Protein AF-A0A7S3SWL4-F1 (afdb_monomer)

Foldseek 3Di:
DQACPLQCALDDPVLVVCVVVVPCVPPPQGARQAALVVLLVCLVVCLVVVAAEDEDAAQADANSGHRNVHHDDRVFGRPSRHGPVSVVVSCVSNVVSNHHYHYDDD

Organism: NCBI:txid141414

Structure (mmCIF, N/CA/C/O backbone):
data_AF-A0A7S3SWL4-F1
#
_entry.id   AF-A0A7S3SWL4-F1
#
loop_
_atom_site.group_PDB
_atom_site.id
_atom_site.type_symbol
_atom_site.label_atom_id
_atom_site.label_alt_id
_atom_site.label_comp_id
_atom_site.label_asym_id
_atom_site.label_entity_id
_atom_site.label_seq_id
_atom_site.pdbx_PDB_ins_code
_atom_site.Cartn_x
_atom_site.Cartn_y
_atom_site.Cartn_z
_atom_site.occupancy
_atom_site.B_iso_or_equiv
_atom_site.auth_seq_id
_atom_site.auth_comp_id
_atom_site.auth_asym_id
_atom_site.auth_atom_id
_atom_site.pdbx_PDB_model_num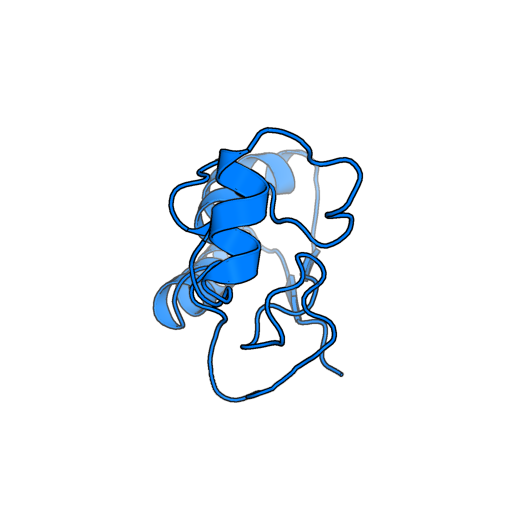
ATOM 1 N N . ASN A 1 1 ? -2.492 7.813 -5.527 1.00 78.56 1 ASN A N 1
ATOM 2 C CA . ASN A 1 1 ? -2.076 9.064 -6.208 1.00 78.56 1 ASN A CA 1
ATOM 3 C C . ASN A 1 1 ? -1.851 8.867 -7.718 1.00 78.56 1 ASN A C 1
ATOM 5 O O . ASN A 1 1 ? -1.899 9.865 -8.425 1.00 78.56 1 ASN A O 1
ATOM 9 N N . GLY A 1 2 ? -1.692 7.637 -8.235 1.00 84.62 2 GLY A N 1
ATOM 10 C CA . GLY A 1 2 ? -1.394 7.406 -9.656 1.00 84.62 2 GLY A CA 1
ATOM 11 C C . GLY A 1 2 ? 0.077 7.671 -9.988 1.00 84.62 2 GLY A C 1
ATOM 12 O O . GLY A 1 2 ? 0.396 7.980 -11.135 1.00 84.62 2 GLY A O 1
ATOM 13 N N . ASP A 1 3 ? 0.950 7.623 -8.977 1.00 88.56 3 ASP A N 1
ATOM 14 C CA . ASP A 1 3 ? 2.375 7.870 -9.124 1.00 88.56 3 ASP A CA 1
ATOM 15 C C . ASP A 1 3 ? 3.066 6.650 -9.735 1.00 88.56 3 ASP A C 1
ATOM 17 O O . ASP A 1 3 ? 3.218 5.608 -9.109 1.00 88.56 3 ASP A O 1
ATOM 21 N N . VAL A 1 4 ? 3.494 6.789 -10.985 1.00 88.94 4 VAL A N 1
ATOM 22 C CA . VAL A 1 4 ? 4.169 5.719 -11.726 1.00 88.94 4 VAL A CA 1
ATOM 23 C C . VAL A 1 4 ? 5.671 5.643 -11.439 1.00 88.94 4 VAL A C 1
ATOM 25 O O . VAL A 1 4 ? 6.349 4.786 -12.006 1.00 88.94 4 VAL A O 1
ATOM 28 N N . ALA A 1 5 ? 6.220 6.534 -10.602 1.00 88.25 5 ALA A N 1
ATOM 29 C CA . ALA A 1 5 ? 7.651 6.577 -10.306 1.00 88.25 5 ALA A CA 1
ATOM 30 C C . ALA A 1 5 ? 8.150 5.293 -9.627 1.00 88.25 5 ALA A C 1
ATOM 32 O O . ALA A 1 5 ? 9.306 4.909 -9.815 1.00 88.25 5 ALA A O 1
ATOM 33 N N . THR A 1 6 ? 7.282 4.612 -8.875 1.00 88.94 6 THR A N 1
ATOM 34 C CA . THR A 1 6 ? 7.604 3.373 -8.159 1.00 88.94 6 THR A CA 1
ATOM 35 C C . THR A 1 6 ? 7.240 2.106 -8.935 1.00 88.94 6 THR A C 1
ATOM 37 O O . THR A 1 6 ? 7.673 1.022 -8.552 1.00 88.94 6 THR A O 1
ATOM 40 N N . ASP A 1 7 ? 6.519 2.211 -10.060 1.00 88.44 7 ASP A N 1
ATOM 41 C CA . ASP A 1 7 ? 6.052 1.045 -10.829 1.00 88.44 7 ASP A CA 1
ATOM 42 C C . ASP A 1 7 ? 7.202 0.164 -11.333 1.00 88.44 7 ASP A C 1
ATOM 44 O O . ASP A 1 7 ? 7.028 -1.040 -11.488 1.00 88.44 7 ASP A O 1
ATOM 48 N N . ALA A 1 8 ? 8.364 0.763 -11.615 1.00 86.38 8 ALA A N 1
ATOM 49 C CA . ALA A 1 8 ? 9.552 0.054 -12.090 1.00 86.38 8 ALA A CA 1
ATOM 50 C C . ALA A 1 8 ? 10.385 -0.571 -10.957 1.00 86.38 8 ALA A C 1
ATOM 52 O O . ALA A 1 8 ? 11.323 -1.324 -11.223 1.00 86.38 8 ALA A O 1
ATOM 53 N N . LEU A 1 9 ? 10.078 -0.254 -9.695 1.00 87.88 9 LEU A N 1
ATOM 54 C CA . LEU A 1 9 ? 10.756 -0.860 -8.556 1.00 87.88 9 LEU A CA 1
ATOM 55 C C . LEU A 1 9 ? 10.333 -2.325 -8.442 1.00 87.88 9 LEU A C 1
ATOM 57 O O . LEU A 1 9 ? 9.161 -2.650 -8.605 1.00 87.88 9 LEU A O 1
ATOM 61 N N . ASN A 1 10 ? 11.298 -3.196 -8.141 1.00 86.62 10 ASN A N 1
ATOM 62 C CA . ASN A 1 10 ? 11.120 -4.651 -8.106 1.00 86.62 10 ASN A CA 1
ATOM 63 C C . ASN A 1 10 ? 10.738 -5.304 -9.455 1.00 86.62 10 ASN A C 1
ATOM 65 O O . ASN A 1 10 ? 10.205 -6.409 -9.480 1.00 86.62 10 ASN A O 1
ATOM 69 N N . LEU A 1 11 ? 11.029 -4.646 -10.582 1.00 84.38 11 LEU A N 1
ATOM 70 C CA . LEU A 1 11 ? 10.912 -5.249 -11.911 1.00 84.38 11 LEU A CA 1
ATOM 71 C C . LEU A 1 11 ? 12.276 -5.574 -12.506 1.00 84.38 11 LEU A C 1
ATOM 73 O O . LEU A 1 11 ? 13.294 -4.951 -12.184 1.00 84.38 11 LEU A O 1
ATOM 77 N N . LYS A 1 12 ? 12.293 -6.554 -13.406 1.00 81.94 12 LYS A N 1
ATOM 78 C CA . LYS A 1 12 ? 13.483 -6.903 -14.177 1.00 81.94 12 LYS A CA 1
ATOM 79 C C . LYS A 1 12 ? 13.694 -5.903 -15.315 1.00 81.94 12 LYS A C 1
ATOM 81 O O . LYS A 1 12 ? 12.772 -5.248 -15.796 1.00 81.94 12 LYS A O 1
ATOM 86 N N . GLN A 1 13 ? 14.942 -5.791 -15.760 1.00 81.25 13 GLN A N 1
ATOM 87 C CA . GLN A 1 13 ? 15.354 -4.815 -16.773 1.00 81.25 13 GLN A CA 1
ATOM 88 C C . GLN A 1 13 ? 14.622 -4.996 -18.117 1.00 81.25 13 GLN A C 1
ATOM 90 O O . GLN A 1 13 ? 14.241 -4.014 -18.748 1.00 81.25 13 GLN A O 1
ATOM 95 N N . ASP A 1 14 ? 14.383 -6.238 -18.529 1.00 79.69 14 ASP A N 1
ATOM 96 C CA . ASP A 1 14 ? 13.629 -6.590 -19.734 1.00 79.69 14 ASP A CA 1
ATOM 97 C C . ASP A 1 14 ? 12.149 -6.179 -19.645 1.00 79.69 14 ASP A C 1
ATOM 99 O O . ASP A 1 14 ? 11.575 -5.703 -20.625 1.00 79.69 14 ASP A O 1
ATOM 103 N N . GLU A 1 15 ? 11.540 -6.278 -18.461 1.00 77.75 15 GLU A N 1
ATOM 104 C CA . GLU A 1 15 ? 10.170 -5.811 -18.207 1.00 77.75 15 GLU A CA 1
ATOM 105 C C . GLU A 1 15 ? 10.079 -4.276 -18.282 1.00 77.75 15 GLU A C 1
ATOM 107 O O . GLU A 1 15 ? 9.137 -3.722 -18.853 1.00 77.75 15 GLU A O 1
ATOM 112 N N . ILE A 1 16 ? 11.088 -3.566 -17.771 1.00 79.25 16 ILE A N 1
ATOM 113 C CA . ILE A 1 16 ? 11.171 -2.099 -17.859 1.00 79.25 16 ILE A CA 1
ATOM 114 C C . ILE A 1 16 ? 11.302 -1.645 -19.323 1.00 79.25 16 ILE A C 1
ATOM 116 O O . ILE A 1 16 ? 10.634 -0.699 -19.752 1.00 79.25 16 ILE A O 1
ATOM 120 N N . GLU A 1 17 ? 12.139 -2.325 -20.107 1.00 79.75 17 GLU A N 1
ATOM 121 C CA . GLU A 1 17 ? 12.340 -2.036 -21.532 1.00 79.75 17 GLU A CA 1
ATOM 122 C C . GLU A 1 17 ? 11.075 -2.289 -22.360 1.00 79.75 17 GLU A C 1
ATOM 124 O O . GLU A 1 17 ? 10.738 -1.482 -23.234 1.00 79.75 17 GLU A O 1
ATOM 129 N N . ALA A 1 18 ? 10.319 -3.344 -22.042 1.00 72.81 18 ALA A N 1
ATOM 130 C CA . ALA A 1 18 ? 9.027 -3.612 -22.665 1.00 72.81 18 ALA A CA 1
ATOM 131 C C . ALA A 1 18 ? 8.039 -2.447 -22.457 1.00 72.81 18 ALA A C 1
ATOM 133 O O . ALA A 1 18 ? 7.421 -2.000 -23.427 1.00 72.81 18 ALA A O 1
ATOM 134 N N . ARG A 1 19 ? 7.968 -1.848 -21.255 1.00 70.06 19 ARG A N 1
ATOM 135 C CA . ARG A 1 19 ? 7.151 -0.639 -21.015 1.00 70.06 19 ARG A CA 1
ATOM 136 C C . ARG A 1 19 ? 7.610 0.556 -21.849 1.00 70.06 19 ARG A C 1
ATOM 138 O O . ARG A 1 19 ? 6.769 1.281 -22.383 1.00 70.06 19 ARG A O 1
ATOM 145 N N . ALA A 1 20 ? 8.919 0.778 -21.973 1.00 72.56 20 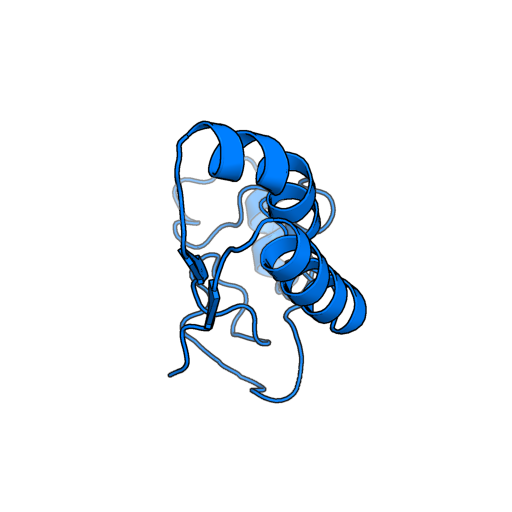ALA A N 1
ATOM 146 C CA . ALA A 1 20 ? 9.459 1.901 -22.744 1.00 72.56 20 ALA A CA 1
ATOM 147 C C . ALA A 1 20 ? 9.083 1.834 -24.237 1.00 72.56 20 ALA A C 1
ATOM 149 O O . ALA A 1 20 ? 8.993 2.871 -24.895 1.00 72.56 20 ALA A O 1
ATOM 150 N N . SER A 1 21 ? 8.818 0.632 -24.760 1.00 76.19 21 SER A N 1
ATOM 151 C CA . SER A 1 21 ? 8.385 0.427 -26.147 1.00 76.19 21 SER A CA 1
ATOM 152 C C . SER A 1 21 ? 6.945 0.883 -26.436 1.00 76.19 21 SER A C 1
ATOM 154 O O . SER A 1 21 ? 6.586 1.065 -27.599 1.00 76.19 21 SER A O 1
ATOM 156 N N . GLY A 1 22 ? 6.120 1.097 -25.400 1.00 67.75 22 GLY A N 1
ATOM 157 C CA . GLY A 1 22 ? 4.717 1.508 -25.523 1.00 67.75 22 GLY A CA 1
ATOM 158 C C . GLY A 1 22 ? 3.738 0.386 -25.895 1.00 67.75 22 GLY A C 1
ATOM 159 O O . GLY A 1 22 ? 2.530 0.626 -25.912 1.00 67.75 22 GLY A O 1
ATOM 160 N N . ASP A 1 23 ? 4.220 -0.833 -26.153 1.00 68.44 23 ASP A N 1
ATOM 161 C CA . ASP A 1 23 ? 3.380 -2.011 -26.375 1.00 68.44 23 ASP A CA 1
ATOM 162 C C . ASP A 1 23 ? 3.052 -2.712 -25.047 1.00 68.44 23 ASP A C 1
ATOM 164 O O . ASP A 1 23 ? 3.754 -3.607 -24.581 1.00 68.44 23 ASP A O 1
ATOM 168 N N . LEU A 1 24 ? 1.946 -2.294 -24.429 1.00 65.25 24 LEU A N 1
ATOM 169 C CA . LEU A 1 24 ? 1.445 -2.889 -23.185 1.00 65.25 24 LEU A CA 1
ATOM 170 C C . LEU A 1 24 ? 0.613 -4.161 -23.419 1.00 65.25 24 LEU A C 1
ATOM 172 O O . LEU A 1 24 ? 0.196 -4.796 -22.450 1.00 65.25 24 LEU A O 1
ATOM 176 N N . SER A 1 25 ? 0.366 -4.562 -24.677 1.00 66.75 25 SER A N 1
ATOM 177 C CA . SER A 1 25 ? -0.467 -5.737 -24.992 1.00 66.75 25 SER A CA 1
ATOM 178 C C . SER A 1 25 ? 0.139 -7.054 -24.491 1.00 66.75 25 SER A C 1
ATOM 180 O O . SER A 1 25 ? -0.576 -8.040 -24.319 1.00 66.75 25 SER A O 1
ATOM 182 N N . MET A 1 26 ? 1.438 -7.037 -24.182 1.00 62.28 26 MET A N 1
ATOM 183 C CA . MET A 1 26 ? 2.202 -8.171 -23.666 1.00 62.28 26 MET A CA 1
ATOM 184 C C . MET A 1 26 ? 2.44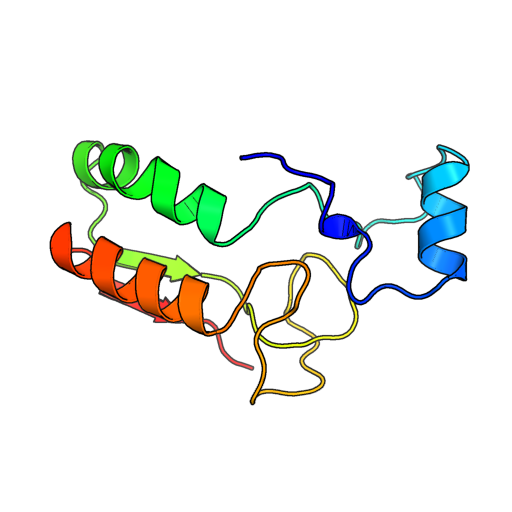7 -8.116 -22.149 1.00 62.28 26 MET A C 1
ATOM 186 O O . MET A 1 26 ? 3.147 -8.979 -21.625 1.00 62.28 26 MET A O 1
ATOM 190 N N . MET A 1 27 ? 1.889 -7.136 -21.422 1.00 69.12 27 MET A N 1
ATOM 191 C CA . MET A 1 27 ? 2.202 -6.916 -19.999 1.00 69.12 27 MET A CA 1
ATOM 192 C C . MET A 1 27 ? 0.951 -6.878 -19.099 1.00 69.12 27 MET A C 1
ATOM 194 O O . MET A 1 27 ? 0.682 -5.860 -18.460 1.00 69.12 27 MET A O 1
ATOM 198 N N . PRO A 1 28 ? 0.182 -7.981 -18.985 1.00 72.75 28 PRO A N 1
ATOM 199 C CA . PRO A 1 28 ? -1.024 -8.025 -18.148 1.00 72.75 28 PRO A CA 1
ATOM 200 C C . PRO A 1 28 ? -0.738 -7.826 -16.652 1.00 72.75 28 PRO A C 1
ATOM 202 O O . PRO A 1 28 ? -1.639 -7.473 -15.900 1.00 72.75 28 PRO A O 1
ATOM 205 N N . ASN A 1 29 ? 0.510 -8.033 -16.225 1.00 79.62 29 ASN A N 1
ATOM 206 C CA . ASN A 1 29 ? 0.924 -7.943 -14.827 1.00 79.62 29 ASN A CA 1
ATOM 207 C C . ASN A 1 29 ? 1.475 -6.559 -14.440 1.00 79.62 29 ASN A C 1
ATOM 209 O O . ASN A 1 29 ? 2.009 -6.398 -13.341 1.00 79.62 29 ASN A O 1
ATOM 213 N N . TRP A 1 30 ? 1.360 -5.569 -15.326 1.00 83.69 30 TRP A N 1
ATOM 214 C CA . TRP A 1 30 ? 1.958 -4.255 -15.131 1.00 83.69 30 TRP A CA 1
ATOM 215 C C . TRP A 1 30 ? 1.260 -3.417 -14.039 1.00 83.69 30 TRP A C 1
ATOM 217 O O . TRP A 1 30 ? 0.045 -3.479 -13.862 1.00 83.69 30 TRP A O 1
ATOM 227 N N . ARG A 1 31 ? 2.040 -2.610 -13.305 1.00 88.25 31 ARG A N 1
ATOM 228 C CA . ARG A 1 31 ? 1.580 -1.743 -12.202 1.00 88.25 31 ARG A CA 1
ATOM 229 C C . ARG A 1 31 ? 1.055 -0.393 -12.699 1.00 88.25 31 ARG A C 1
ATOM 231 O O . ARG A 1 31 ? 1.537 0.147 -13.685 1.00 88.25 31 ARG A O 1
ATOM 238 N N . HIS A 1 32 ? 0.057 0.171 -12.024 1.00 90.06 32 HIS A N 1
ATOM 239 C CA . HIS A 1 32 ? -0.637 1.388 -12.482 1.00 90.06 32 HIS A CA 1
ATOM 240 C C . HIS A 1 32 ? -0.488 2.588 -11.524 1.00 90.06 32 HIS A C 1
ATOM 242 O O . HIS A 1 32 ? -1.380 3.435 -11.460 1.00 90.06 32 HIS A O 1
ATOM 248 N N . GLY A 1 33 ? 0.603 2.661 -10.759 1.00 91.00 33 GLY A N 1
ATOM 249 C CA . GLY A 1 33 ? 0.901 3.775 -9.854 1.00 91.00 33 GLY A CA 1
ATOM 250 C C . GLY A 1 33 ? 0.031 3.842 -8.596 1.00 91.00 33 GLY A C 1
ATOM 251 O O . GLY A 1 33 ? -0.253 4.921 -8.068 1.00 91.00 33 GLY A O 1
ATOM 252 N N . GLY A 1 34 ? -0.486 2.694 -8.156 1.00 94.94 34 GLY A N 1
ATOM 253 C CA . GLY A 1 34 ? -1.161 2.558 -6.869 1.00 94.94 34 GLY A CA 1
ATOM 254 C C . GLY A 1 34 ? -0.156 2.208 -5.776 1.00 94.94 34 GLY A C 1
ATOM 255 O O . GLY A 1 34 ? 0.585 1.243 -5.923 1.00 94.94 34 GLY A O 1
ATOM 256 N N . ASP A 1 35 ? -0.167 2.963 -4.682 1.00 96.75 35 ASP A N 1
ATOM 257 C CA . ASP A 1 35 ? 0.772 2.836 -3.569 1.00 96.75 35 ASP A CA 1
ATOM 258 C C . ASP A 1 35 ? 0.077 3.046 -2.206 1.00 96.75 35 ASP A C 1
ATOM 260 O O . ASP A 1 35 ? -1.091 3.448 -2.113 1.00 96.75 35 ASP A O 1
ATOM 264 N N . LEU A 1 36 ? 0.802 2.764 -1.119 1.00 97.81 36 LEU A N 1
ATOM 265 C CA . LEU A 1 36 ? 0.296 2.916 0.250 1.00 97.81 36 LEU A CA 1
ATOM 266 C C . LEU A 1 36 ? -0.049 4.376 0.573 1.00 97.81 36 LEU A C 1
ATOM 268 O O . LEU A 1 36 ? -1.034 4.646 1.266 1.00 97.81 36 LEU A O 1
ATOM 272 N N . GLN A 1 37 ? 0.727 5.321 0.040 1.00 97.50 37 GLN A N 1
ATOM 273 C CA . GLN A 1 37 ? 0.482 6.753 0.196 1.00 97.50 37 GLN A CA 1
ATOM 274 C C . GLN A 1 37 ? -0.861 7.170 -0.416 1.00 97.50 37 GLN A C 1
ATOM 276 O O . GLN A 1 37 ? -1.636 7.901 0.201 1.00 97.50 37 GLN A O 1
ATOM 281 N N . GLY A 1 38 ? -1.193 6.647 -1.591 1.00 97.56 38 GLY A N 1
ATOM 282 C CA . GLY A 1 38 ? -2.461 6.887 -2.254 1.00 97.56 38 GLY A CA 1
ATOM 283 C C . GLY A 1 38 ? -3.664 6.382 -1.463 1.00 97.56 38 GLY A C 1
ATOM 284 O O . GLY A 1 38 ? -4.718 7.016 -1.516 1.00 97.56 38 GLY A O 1
ATOM 285 N N . ILE A 1 39 ? -3.522 5.282 -0.716 1.00 98.00 39 ILE A N 1
ATOM 286 C CA . ILE A 1 39 ? -4.574 4.807 0.194 1.00 98.00 39 ILE A CA 1
ATOM 287 C C . ILE A 1 39 ? -4.736 5.791 1.358 1.00 98.00 39 ILE A C 1
ATOM 289 O O . ILE A 1 39 ? -5.858 6.211 1.647 1.00 98.00 39 ILE A O 1
ATOM 293 N N . ARG A 1 40 ? -3.625 6.210 1.982 1.00 98.06 40 ARG A N 1
ATOM 294 C CA . ARG A 1 40 ? -3.607 7.170 3.104 1.00 98.06 40 ARG A CA 1
ATOM 295 C C . ARG A 1 40 ? -4.325 8.475 2.763 1.00 98.06 40 ARG A C 1
ATOM 297 O O . ARG A 1 40 ? -5.203 8.916 3.499 1.00 98.06 40 ARG A O 1
ATOM 304 N N . GLU A 1 41 ? -4.048 9.032 1.585 1.00 98.19 41 GLU A N 1
ATOM 305 C CA . GLU A 1 41 ? -4.691 10.252 1.069 1.00 98.19 41 GLU A CA 1
ATOM 306 C C . GLU A 1 41 ? -6.214 10.131 0.893 1.00 98.19 41 GLU A C 1
ATOM 308 O O . GLU A 1 41 ? -6.914 11.141 0.783 1.00 98.19 41 GLU A O 1
ATOM 313 N N . ARG A 1 42 ? -6.749 8.907 0.843 1.00 98.06 42 ARG A N 1
ATOM 314 C CA . ARG A 1 42 ? -8.173 8.630 0.621 1.00 98.06 42 ARG A CA 1
ATOM 315 C C . ARG A 1 42 ? -8.902 8.128 1.862 1.00 98.06 42 ARG A C 1
ATOM 317 O O . ARG A 1 42 ? -10.116 7.958 1.784 1.00 98.06 42 ARG A O 1
ATOM 324 N N . LEU A 1 43 ? -8.231 7.969 3.004 1.00 98.56 43 LEU A N 1
ATOM 325 C CA . LEU A 1 43 ? -8.869 7.496 4.239 1.00 98.56 43 LEU A CA 1
ATOM 326 C C . LEU A 1 43 ? -10.045 8.378 4.672 1.00 98.56 43 LEU A C 1
ATOM 328 O O . LEU A 1 43 ? -11.093 7.847 5.026 1.00 98.56 43 LEU A O 1
ATOM 332 N N . GLY A 1 44 ? -9.920 9.704 4.555 1.00 98.19 44 GLY A N 1
ATOM 333 C CA . GLY A 1 44 ? -11.026 10.626 4.837 1.00 98.19 44 GLY A CA 1
ATOM 334 C C . GLY A 1 44 ? -12.243 10.388 3.937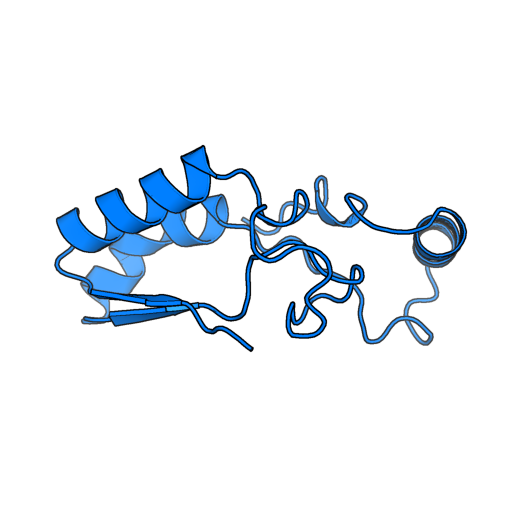 1.00 98.19 44 GLY A C 1
ATOM 335 O O . GLY A 1 44 ? -13.361 10.285 4.426 1.00 98.19 44 GLY A O 1
ATOM 336 N N . TYR A 1 45 ? -12.022 10.189 2.633 1.00 98.38 45 TYR A N 1
ATOM 337 C CA . TYR A 1 45 ? -13.094 9.855 1.689 1.00 98.38 45 TYR A CA 1
ATOM 338 C C . TYR A 1 45 ? -13.772 8.518 2.028 1.00 98.38 45 TYR A C 1
ATOM 340 O O . TYR A 1 45 ? -14.995 8.407 1.959 1.00 98.38 45 TYR A O 1
ATOM 348 N N . LEU A 1 46 ? -12.990 7.501 2.400 1.00 98.50 46 LEU A N 1
ATOM 349 C CA . LEU A 1 46 ? -13.520 6.188 2.777 1.00 98.50 46 LEU A CA 1
ATOM 350 C C . LEU A 1 46 ? -14.318 6.260 4.086 1.00 98.50 46 LEU A C 1
ATOM 352 O O . LEU A 1 46 ? -15.384 5.652 4.182 1.00 98.50 46 LEU A O 1
ATOM 356 N N . ALA A 1 47 ? -13.850 7.052 5.052 1.00 98.25 47 ALA A N 1
ATOM 357 C CA . ALA A 1 47 ? -14.580 7.326 6.284 1.00 98.25 47 ALA A CA 1
ATOM 358 C C . ALA A 1 47 ? -15.916 8.037 6.003 1.00 98.25 47 ALA A C 1
ATOM 360 O O . ALA A 1 47 ? -16.948 7.602 6.513 1.00 98.25 47 ALA A O 1
ATOM 361 N N . ASP A 1 48 ? -15.925 9.059 5.139 1.00 98.31 48 ASP A N 1
ATOM 362 C CA . ASP A 1 48 ? -17.145 9.778 4.734 1.00 98.31 48 ASP A CA 1
ATOM 363 C C . ASP A 1 48 ? -18.155 8.863 4.021 1.00 98.31 48 ASP A C 1
ATOM 365 O O . ASP A 1 48 ? -19.368 9.027 4.165 1.00 98.31 48 ASP A O 1
ATOM 369 N N . LEU A 1 49 ? -17.666 7.867 3.275 1.00 98.38 49 LEU A N 1
ATOM 370 C CA . LEU A 1 49 ? -18.494 6.843 2.632 1.00 98.38 49 LEU A CA 1
ATOM 371 C C . LEU A 1 49 ? -19.089 5.834 3.637 1.00 98.38 49 LEU A C 1
ATOM 373 O O . LEU A 1 49 ? -20.009 5.093 3.290 1.00 98.38 49 LEU A O 1
ATOM 377 N N . GLY A 1 50 ? -18.589 5.800 4.875 1.00 98.25 50 GLY A N 1
ATOM 378 C CA . GLY A 1 50 ? -19.008 4.864 5.919 1.00 98.25 50 GLY A CA 1
ATOM 379 C C . GLY A 1 50 ? -18.260 3.529 5.904 1.00 98.25 50 GLY A C 1
ATOM 380 O O . GLY A 1 50 ? -18.753 2.545 6.458 1.00 98.25 50 GLY A O 1
ATOM 381 N N . VAL A 1 51 ? -17.084 3.465 5.272 1.00 98.56 51 VAL A N 1
ATOM 382 C CA . VAL A 1 51 ? -16.227 2.271 5.294 1.00 98.56 51 VAL A CA 1
ATOM 383 C C . VAL A 1 51 ? -15.672 2.061 6.703 1.00 98.56 51 VAL A C 1
ATOM 385 O O . VAL A 1 51 ? -15.175 2.989 7.331 1.00 98.56 51 VAL A O 1
ATOM 388 N N . GLN A 1 52 ? -15.740 0.821 7.196 1.00 98.19 52 GLN A N 1
ATOM 389 C CA . GLN A 1 52 ? -15.282 0.444 8.544 1.00 98.19 52 GLN A CA 1
ATOM 390 C C . GLN A 1 52 ? -14.090 -0.518 8.534 1.00 98.19 52 GLN A C 1
ATOM 392 O O . GLN A 1 52 ? -13.531 -0.827 9.585 1.00 98.19 52 GLN A O 1
ATOM 397 N N . ALA A 1 53 ? -13.702 -1.024 7.365 1.00 98.38 53 ALA A N 1
ATOM 398 C CA . ALA A 1 53 ? -12.567 -1.918 7.221 1.00 98.38 53 ALA A CA 1
ATOM 399 C C . ALA A 1 53 ? -11.911 -1.755 5.849 1.00 98.38 53 ALA A C 1
ATOM 401 O O . ALA A 1 53 ? -12.596 -1.609 4.837 1.00 98.38 53 ALA A O 1
ATOM 402 N N . LEU A 1 54 ? -10.585 -1.831 5.831 1.00 98.44 54 LEU A N 1
ATOM 403 C CA . LEU A 1 54 ? -9.759 -1.914 4.638 1.00 98.44 54 LEU A CA 1
ATOM 404 C C . LEU A 1 54 ? -9.230 -3.338 4.527 1.00 98.44 54 LEU A C 1
ATOM 406 O O . LEU A 1 54 ? -8.503 -3.796 5.405 1.00 98.44 54 LEU A O 1
ATOM 410 N N . TRP A 1 55 ? -9.578 -4.027 3.446 1.00 98.31 55 TRP A N 1
ATOM 411 C CA . TRP A 1 55 ? -8.912 -5.263 3.053 1.00 98.31 55 TRP A CA 1
ATOM 412 C C . TRP A 1 55 ? -7.971 -4.937 1.900 1.00 98.31 55 TRP A C 1
ATOM 414 O O . TRP A 1 55 ? -8.418 -4.554 0.819 1.00 98.31 55 TRP A O 1
ATOM 424 N N . VAL A 1 56 ? -6.669 -5.018 2.168 1.00 97.25 56 VAL A N 1
ATOM 425 C CA . VAL A 1 56 ? -5.622 -4.691 1.198 1.00 97.25 56 VAL A CA 1
ATOM 426 C C . VAL A 1 56 ? -5.042 -5.997 0.667 1.00 97.25 56 VAL A C 1
ATOM 428 O O . VAL A 1 56 ? -4.663 -6.863 1.458 1.00 97.25 56 VAL A O 1
ATOM 431 N N . THR A 1 57 ? -4.984 -6.128 -0.661 1.00 97.12 57 THR A N 1
ATOM 432 C CA . THR A 1 57 ? -4.297 -7.230 -1.357 1.00 97.12 57 THR A CA 1
ATOM 433 C C . THR A 1 57 ? -2.825 -7.307 -0.929 1.00 97.12 57 THR A C 1
ATOM 435 O O . THR A 1 57 ? -2.320 -6.336 -0.361 1.00 97.12 57 THR A O 1
ATOM 438 N N . PRO A 1 58 ? -2.101 -8.414 -1.177 1.00 97.12 58 PRO A N 1
ATOM 439 C CA . PRO A 1 58 ? -0.755 -8.580 -0.639 1.00 97.12 58 PRO A CA 1
ATOM 440 C C . PRO A 1 58 ? 0.183 -7.438 -1.045 1.00 97.12 58 PRO A C 1
ATOM 442 O O . PRO A 1 58 ? 0.345 -7.133 -2.224 1.00 97.12 58 PRO A O 1
ATOM 445 N N . VAL A 1 59 ? 0.803 -6.814 -0.043 1.00 96.75 59 VAL A N 1
ATOM 446 C CA . VAL A 1 59 ? 1.750 -5.693 -0.209 1.00 96.75 59 VAL A CA 1
ATOM 447 C C . VAL A 1 59 ? 3.198 -6.097 0.071 1.00 96.75 59 VAL A C 1
ATOM 449 O O . VAL A 1 59 ? 4.097 -5.259 0.048 1.00 96.75 59 VAL A O 1
ATOM 452 N N . LEU A 1 60 ? 3.419 -7.368 0.406 1.00 97.19 60 LEU A N 1
ATOM 453 C CA . LEU A 1 60 ? 4.733 -7.911 0.735 1.00 97.19 60 LEU A CA 1
ATOM 454 C C . LEU A 1 60 ? 5.537 -8.179 -0.535 1.00 97.19 60 LEU A C 1
ATOM 456 O O . LEU A 1 60 ? 4.962 -8.370 -1.602 1.00 97.19 60 LEU A O 1
ATOM 460 N N . HIS A 1 61 ? 6.859 -8.206 -0.411 1.00 96.62 61 HIS A N 1
ATOM 461 C CA . HIS A 1 61 ? 7.776 -8.369 -1.528 1.00 96.62 61 HIS A CA 1
ATOM 462 C C . HIS A 1 61 ? 7.456 -9.632 -2.338 1.00 96.62 61 HIS A C 1
ATOM 464 O O . HIS A 1 61 ? 7.381 -10.745 -1.804 1.00 96.62 61 HIS A O 1
ATOM 470 N N . HIS A 1 62 ? 7.251 -9.447 -3.638 1.00 94.75 62 HIS A N 1
ATOM 471 C CA . HIS A 1 62 ? 6.724 -10.466 -4.541 1.00 94.75 62 HIS A CA 1
ATOM 472 C C . HIS A 1 62 ? 7.463 -10.451 -5.890 1.00 94.75 62 HIS A C 1
ATOM 474 O O . HIS A 1 62 ? 8.479 -9.783 -6.049 1.00 94.75 62 HIS A O 1
ATOM 480 N N . ASP A 1 63 ? 6.980 -11.203 -6.871 1.00 91.62 63 ASP A N 1
ATOM 481 C CA . ASP A 1 63 ? 7.598 -11.379 -8.196 1.00 91.62 63 ASP A CA 1
ATOM 482 C C . ASP A 1 63 ? 7.500 -10.180 -9.169 1.00 91.62 63 ASP A C 1
ATOM 484 O O . ASP A 1 63 ? 7.807 -10.336 -10.349 1.00 91.62 63 ASP A O 1
ATOM 488 N N . GLY A 1 64 ? 7.052 -9.009 -8.705 1.00 88.75 64 GLY A N 1
ATOM 489 C CA . GLY A 1 64 ? 6.872 -7.802 -9.520 1.00 88.75 64 GLY A CA 1
ATOM 490 C C . GLY A 1 64 ? 5.461 -7.582 -10.095 1.00 88.75 64 GLY A C 1
ATOM 491 O O . GLY A 1 64 ? 5.106 -6.445 -10.411 1.00 88.75 64 GLY A O 1
ATOM 492 N N . GLY A 1 65 ? 4.585 -8.595 -10.139 1.00 89.56 65 GLY A N 1
ATOM 493 C CA . GLY A 1 65 ? 3.225 -8.446 -10.686 1.00 89.56 65 GLY A CA 1
ATOM 494 C C . GLY A 1 65 ? 2.273 -7.584 -9.838 1.00 89.56 65 GLY A C 1
ATOM 495 O O . GLY A 1 65 ? 2.207 -7.738 -8.625 1.00 89.56 65 GLY A O 1
ATOM 496 N N . TYR A 1 66 ? 1.466 -6.710 -10.454 1.00 91.69 66 TYR A N 1
ATOM 497 C CA . TYR A 1 66 ? 0.614 -5.731 -9.739 1.00 91.69 66 TYR A CA 1
ATOM 498 C C . TYR A 1 66 ? -0.303 -6.300 -8.642 1.00 91.69 66 TYR A C 1
ATOM 500 O O . TYR A 1 66 ? -0.734 -5.560 -7.761 1.00 91.69 66 TYR A O 1
ATOM 508 N N . HIS A 1 67 ? -0.651 -7.586 -8.719 1.00 93.12 67 HIS A N 1
ATOM 509 C CA . HIS A 1 67 ? -1.607 -8.227 -7.823 1.00 93.12 67 HIS A CA 1
ATOM 510 C C . HIS A 1 67 ? -1.000 -8.663 -6.476 1.00 93.12 67 HIS A C 1
ATOM 512 O O . HIS A 1 67 ? -1.749 -8.970 -5.554 1.00 93.12 67 HIS A O 1
ATOM 518 N N . GLY A 1 68 ? 0.329 -8.769 -6.358 1.00 94.00 68 GLY A N 1
ATOM 519 C CA . GLY A 1 68 ? 1.033 -9.075 -5.102 1.00 94.00 68 GLY A CA 1
ATOM 520 C C . GLY A 1 68 ? 1.020 -10.535 -4.612 1.00 94.00 68 GLY A C 1
ATOM 521 O O . GLY A 1 68 ? 1.891 -10.929 -3.846 1.00 94.00 68 GLY A O 1
ATOM 522 N N . TYR A 1 69 ? 0.082 -11.371 -5.067 1.00 95.88 69 TYR A N 1
ATOM 523 C CA . TYR A 1 69 ? -0.088 -12.776 -4.628 1.00 95.88 69 TYR A CA 1
ATOM 524 C C . TYR A 1 69 ? 1.082 -13.765 -4.845 1.00 95.88 69 TYR A C 1
ATOM 526 O O . TYR A 1 69 ? 0.999 -14.900 -4.380 1.00 95.88 69 TYR A O 1
ATOM 534 N N . CYS A 1 70 ? 2.165 -13.384 -5.522 1.00 94.62 70 CYS A N 1
ATOM 535 C CA . CYS A 1 70 ? 3.334 -14.245 -5.743 1.00 94.62 70 CYS A CA 1
ATOM 536 C C . CYS A 1 70 ? 4.486 -13.868 -4.796 1.00 94.62 70 CYS A C 1
ATOM 538 O O . CYS A 1 70 ? 5.538 -13.405 -5.241 1.00 94.62 70 CYS A O 1
ATOM 540 N N . THR A 1 71 ? 4.273 -14.007 -3.484 1.00 96.00 71 THR A N 1
ATOM 541 C CA . THR A 1 71 ? 5.229 -13.575 -2.451 1.00 96.00 71 THR A CA 1
ATOM 542 C C . THR A 1 71 ? 6.580 -14.285 -2.572 1.00 96.00 71 THR A C 1
ATOM 544 O O . THR A 1 71 ? 6.657 -15.509 -2.674 1.00 96.00 71 THR A O 1
ATOM 547 N N . VAL A 1 72 ? 7.652 -13.494 -2.522 1.00 95.38 72 VAL A N 1
ATOM 548 C CA . VAL A 1 72 ? 9.052 -13.944 -2.573 1.00 95.38 72 VAL A CA 1
ATOM 549 C C . VAL A 1 72 ? 9.723 -13.767 -1.211 1.00 95.38 72 VAL A C 1
ATOM 551 O O . VAL A 1 72 ? 10.460 -14.650 -0.777 1.00 95.38 72 VAL A O 1
ATOM 554 N N . ASP A 1 73 ? 9.440 -12.663 -0.513 1.00 95.56 73 ASP A N 1
ATOM 555 C CA . ASP A 1 73 ? 9.908 -12.420 0.854 1.00 95.56 73 ASP A CA 1
ATOM 556 C C . ASP A 1 73 ? 8.764 -11.841 1.711 1.00 95.56 73 ASP A C 1
ATOM 558 O O . ASP A 1 73 ? 8.409 -10.669 1.567 1.00 95.56 73 ASP A O 1
ATOM 562 N N . PRO A 1 74 ? 8.182 -12.629 2.635 1.00 94.56 74 PRO A N 1
ATOM 563 C CA . PRO A 1 74 ? 7.067 -12.180 3.465 1.00 94.56 74 PRO A CA 1
ATOM 564 C C . PRO A 1 74 ? 7.491 -11.227 4.595 1.00 94.56 74 PRO A C 1
ATOM 566 O O . PRO A 1 74 ? 6.655 -10.801 5.391 1.00 94.56 74 PRO A O 1
ATOM 569 N N . THR A 1 75 ? 8.782 -10.914 4.726 1.00 95.06 75 THR A N 1
ATOM 570 C CA . THR A 1 75 ? 9.301 -10.041 5.790 1.00 95.06 75 THR A CA 1
ATOM 571 C C . THR A 1 75 ? 9.468 -8.588 5.353 1.00 95.06 75 THR A C 1
ATOM 573 O O . THR A 1 75 ? 9.700 -7.717 6.195 1.00 95.06 75 THR A O 1
ATOM 576 N N . GLN A 1 76 ? 9.319 -8.309 4.056 1.00 97.06 76 GLN A N 1
ATOM 577 C CA . GLN A 1 76 ? 9.531 -6.990 3.468 1.00 97.06 76 GLN A CA 1
ATOM 578 C C . GLN A 1 76 ? 8.282 -6.512 2.735 1.00 97.06 76 GLN A C 1
ATOM 580 O O . GLN A 1 76 ? 7.564 -7.304 2.134 1.00 97.06 76 GLN A O 1
ATOM 585 N N . VAL A 1 77 ? 8.030 -5.204 2.774 1.00 97.50 77 VAL A N 1
ATOM 586 C CA . VAL A 1 77 ? 7.041 -4.556 1.902 1.00 97.50 77 VAL A CA 1
ATOM 587 C C . V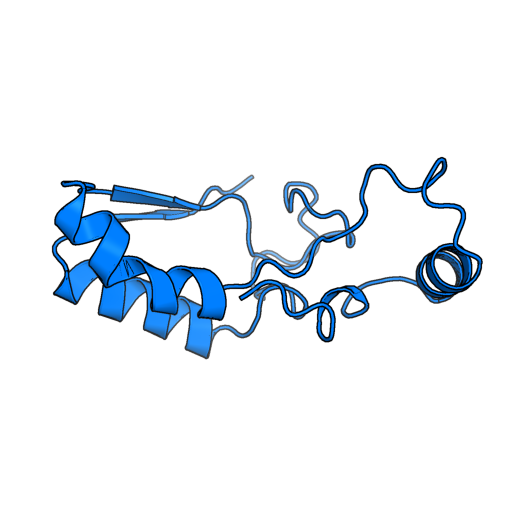AL A 1 77 ? 7.646 -4.429 0.508 1.00 97.50 77 VAL A C 1
ATOM 589 O O . VAL A 1 77 ? 8.842 -4.166 0.377 1.00 97.50 77 VAL A O 1
ATOM 592 N N . ASP A 1 78 ? 6.837 -4.624 -0.531 1.00 96.50 78 ASP A N 1
ATOM 593 C CA . ASP A 1 78 ? 7.294 -4.418 -1.897 1.00 96.50 78 ASP A CA 1
ATOM 594 C C . ASP A 1 78 ? 7.627 -2.934 -2.135 1.00 96.50 78 ASP A C 1
ATOM 596 O O . ASP A 1 78 ? 6.764 -2.073 -1.925 1.00 96.50 78 ASP A O 1
ATOM 600 N N . PRO A 1 79 ? 8.842 -2.611 -2.612 1.00 95.12 79 PRO A N 1
ATOM 601 C CA . PRO A 1 79 ? 9.269 -1.226 -2.772 1.00 95.12 79 PRO A CA 1
ATOM 602 C C . PRO A 1 79 ? 8.442 -0.449 -3.801 1.00 95.12 79 PRO A C 1
ATOM 604 O O . PRO A 1 79 ? 8.465 0.778 -3.774 1.00 95.12 79 PRO A O 1
ATOM 607 N N . GLY A 1 80 ? 7.704 -1.114 -4.697 1.00 93.69 80 GLY A N 1
ATOM 608 C CA . GLY A 1 80 ? 6.799 -0.407 -5.600 1.00 93.69 80 GLY A CA 1
ATOM 609 C C . GLY A 1 80 ? 5.480 0.026 -4.969 1.00 93.69 80 GLY A C 1
ATOM 610 O O . GLY A 1 80 ? 4.837 0.919 -5.513 1.00 93.69 80 GLY A O 1
ATOM 611 N N . PHE A 1 81 ? 5.099 -0.541 -3.820 1.00 95.94 81 PHE A N 1
ATOM 612 C CA . PHE A 1 81 ? 3.954 -0.068 -3.033 1.00 95.94 81 PHE A CA 1
ATOM 613 C C . PHE A 1 81 ? 4.354 0.916 -1.930 1.00 95.94 81 PHE A C 1
ATOM 615 O O . PHE A 1 81 ? 3.522 1.720 -1.504 1.00 95.94 81 PHE A O 1
ATOM 622 N N . GLY A 1 82 ? 5.601 0.845 -1.458 1.00 95.69 82 GLY A N 1
ATOM 623 C CA . GLY A 1 82 ? 6.166 1.759 -0.471 1.00 95.69 82 GLY A CA 1
ATOM 624 C C . GLY A 1 82 ? 7.085 1.053 0.523 1.00 95.69 82 GLY A C 1
ATOM 625 O O . GLY A 1 82 ? 7.779 0.090 0.206 1.00 95.69 82 GLY A O 1
ATOM 626 N N . THR A 1 83 ? 7.095 1.551 1.752 1.00 97.06 83 THR A N 1
ATOM 627 C CA . THR A 1 83 ? 7.989 1.128 2.835 1.00 97.06 83 THR A CA 1
ATOM 628 C C . THR A 1 83 ? 7.228 0.505 4.004 1.00 97.06 83 THR A C 1
ATOM 630 O O . THR A 1 83 ? 6.015 0.666 4.169 1.00 97.06 83 THR A O 1
ATOM 633 N N . ALA A 1 84 ? 7.954 -0.185 4.887 1.00 97.69 84 ALA A N 1
ATOM 634 C CA . ALA A 1 84 ? 7.378 -0.722 6.117 1.00 97.69 84 ALA A CA 1
ATOM 635 C C . ALA A 1 84 ? 6.852 0.396 7.045 1.00 97.69 84 ALA A C 1
ATOM 637 O O . ALA A 1 84 ? 5.857 0.212 7.748 1.00 97.69 84 ALA A O 1
ATOM 638 N N . GLU A 1 85 ? 7.502 1.561 7.050 1.00 98.44 85 GLU A N 1
ATOM 639 C CA . GLU A 1 85 ? 7.071 2.767 7.758 1.00 98.44 85 GLU A CA 1
ATOM 640 C C . GLU A 1 85 ? 5.752 3.320 7.210 1.00 98.44 85 GLU A C 1
ATOM 642 O O . GLU A 1 85 ? 4.873 3.696 7.991 1.00 98.44 85 GLU A O 1
ATOM 647 N N . GLU A 1 86 ? 5.584 3.344 5.889 1.00 98.00 86 GLU A N 1
ATOM 648 C CA . GLU A 1 86 ? 4.343 3.785 5.247 1.00 98.00 86 GLU A CA 1
ATOM 649 C C . GLU A 1 86 ? 3.195 2.817 5.518 1.00 98.00 86 GLU A C 1
ATOM 651 O O . GLU A 1 86 ? 2.095 3.268 5.828 1.00 98.00 86 GLU A O 1
ATOM 656 N N . LEU A 1 87 ? 3.449 1.503 5.517 1.00 98.31 87 LEU A N 1
ATOM 657 C CA . LEU A 1 87 ? 2.437 0.513 5.897 1.00 98.31 87 LEU A CA 1
ATOM 658 C C . LEU A 1 87 ? 1.999 0.697 7.357 1.00 98.31 87 LEU A C 1
ATOM 660 O O . LEU A 1 87 ? 0.805 0.705 7.656 1.00 98.31 87 LEU A O 1
ATOM 664 N N . ARG A 1 88 ? 2.952 0.911 8.277 1.00 98.38 88 ARG A N 1
ATOM 665 C CA . ARG A 1 88 ? 2.643 1.234 9.682 1.00 98.38 88 ARG A CA 1
ATOM 666 C C . ARG A 1 88 ? 1.834 2.526 9.807 1.00 98.38 88 ARG A C 1
ATOM 668 O O . ARG A 1 88 ? 0.905 2.579 10.613 1.00 98.38 88 ARG A O 1
ATOM 675 N N . SER A 1 89 ? 2.172 3.545 9.019 1.00 98.62 89 SER A N 1
ATOM 676 C CA . SER A 1 89 ? 1.451 4.823 9.001 1.00 98.62 89 SER A CA 1
ATOM 677 C C . SER A 1 89 ? 0.025 4.654 8.480 1.00 98.62 89 SER A C 1
ATOM 679 O O . SER A 1 89 ? -0.900 5.126 9.132 1.00 98.62 89 SER A O 1
ATOM 681 N N . LEU A 1 90 ? -0.173 3.894 7.397 1.00 98.62 90 LEU A N 1
ATOM 682 C CA . LEU A 1 90 ? -1.497 3.555 6.872 1.00 98.62 90 LEU A CA 1
ATOM 683 C C . LEU A 1 90 ? -2.363 2.871 7.931 1.00 98.62 90 LEU A C 1
ATOM 685 O O . LEU A 1 90 ? -3.500 3.279 8.145 1.00 98.62 90 LEU A O 1
ATOM 689 N N . VAL A 1 91 ? -1.828 1.861 8.622 1.00 98.69 91 VAL A N 1
ATOM 690 C CA . VAL A 1 91 ? -2.564 1.158 9.684 1.00 98.69 91 VAL A CA 1
ATOM 691 C C . VAL A 1 91 ? -2.932 2.110 10.824 1.00 98.69 91 VAL A C 1
ATOM 693 O O . VAL A 1 91 ? -4.066 2.096 11.298 1.00 98.69 91 VAL A O 1
ATOM 696 N N . LYS A 1 92 ? -1.996 2.963 11.258 1.00 98.81 92 LYS A N 1
ATOM 697 C CA . LYS A 1 92 ? -2.246 3.953 12.315 1.00 98.81 92 LYS A CA 1
ATOM 698 C C . LYS A 1 92 ? -3.345 4.940 11.917 1.00 98.81 92 LYS A C 1
ATOM 700 O O . LYS A 1 92 ? -4.282 5.134 12.683 1.00 98.81 92 LYS A O 1
ATOM 705 N N . GLU A 1 93 ? -3.237 5.534 10.735 1.00 98.69 93 GLU A N 1
ATOM 706 C CA . GLU A 1 93 ? -4.190 6.525 10.227 1.00 98.69 93 GLU A CA 1
ATOM 707 C C . GLU A 1 93 ? -5.568 5.895 9.977 1.00 98.69 93 GLU A C 1
ATOM 709 O O . GLU A 1 93 ? -6.589 6.475 10.339 1.00 98.69 93 GLU A O 1
ATOM 714 N N . ALA A 1 94 ? -5.629 4.667 9.451 1.00 98.69 94 ALA A N 1
ATOM 715 C CA . ALA A 1 94 ? -6.888 3.937 9.303 1.00 98.69 94 ALA A CA 1
ATOM 716 C C . ALA A 1 94 ? -7.589 3.741 10.660 1.00 98.69 94 ALA A C 1
ATOM 718 O O . ALA A 1 94 ? -8.789 4.001 10.773 1.00 98.69 94 ALA A O 1
ATOM 719 N N . HIS A 1 95 ? -6.844 3.378 11.710 1.00 98.69 95 HIS A N 1
ATOM 720 C CA . HIS A 1 95 ? -7.395 3.268 13.063 1.00 98.69 95 HIS A CA 1
ATOM 721 C C . HIS A 1 95 ? -7.865 4.616 13.635 1.00 98.69 95 HIS A C 1
ATOM 723 O O . HIS A 1 95 ? -8.874 4.648 14.338 1.00 98.69 95 HIS A O 1
ATOM 729 N N . GLU A 1 96 ? -7.187 5.728 13.333 1.00 98.38 96 GLU A N 1
ATOM 730 C CA . GLU A 1 96 ? -7.633 7.081 13.720 1.00 98.38 96 GLU A CA 1
ATOM 731 C C . GLU A 1 96 ? -8.989 7.437 13.085 1.00 98.38 96 GLU A C 1
ATOM 733 O O . GLU A 1 96 ? -9.800 8.129 13.701 1.00 98.38 96 GLU A O 1
ATOM 738 N N . HIS A 1 97 ? -9.275 6.887 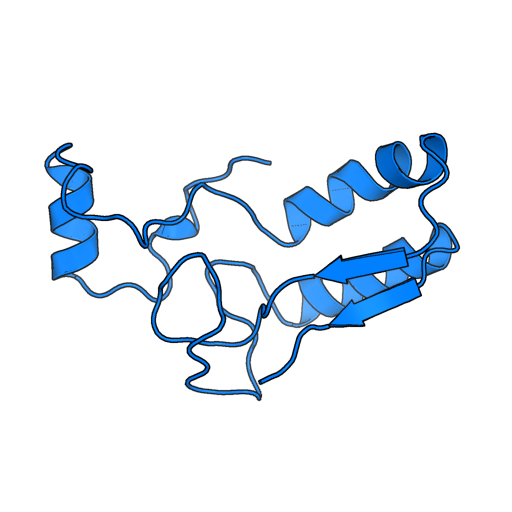11.903 1.00 98.06 97 HIS A N 1
ATOM 739 C CA . HIS A 1 97 ? -10.574 6.967 11.234 1.00 98.06 97 HIS A CA 1
ATOM 740 C C . HIS A 1 97 ? -11.581 5.884 11.671 1.00 98.06 97 HIS A C 1
ATOM 742 O O . HIS A 1 97 ? -12.670 5.795 11.106 1.00 98.06 97 HIS A O 1
ATOM 748 N N . GLY A 1 98 ? -11.253 5.055 12.667 1.00 97.94 98 GLY A N 1
ATOM 749 C CA . GLY A 1 98 ? -12.123 3.976 13.146 1.00 97.94 98 GLY A CA 1
ATOM 750 C C . GLY A 1 98 ? -12.250 2.791 12.182 1.00 97.94 98 GLY A C 1
ATOM 751 O O . GLY A 1 98 ? -13.177 1.995 12.326 1.00 97.94 98 GLY A O 1
ATOM 752 N N . MET A 1 99 ? -11.340 2.665 11.211 1.00 98.75 99 MET A N 1
ATOM 753 C CA . MET A 1 99 ? -11.309 1.560 10.254 1.00 98.75 99 MET A CA 1
ATOM 754 C C . MET A 1 99 ? -10.393 0.433 10.735 1.00 98.75 99 MET A C 1
ATOM 756 O O . MET A 1 99 ? -9.274 0.681 11.174 1.00 98.75 99 MET A O 1
ATOM 760 N N . LEU A 1 100 ? -10.836 -0.817 10.599 1.00 98.56 100 LEU A N 1
ATOM 761 C CA . LEU A 1 100 ? -9.982 -2.000 10.745 1.00 98.56 100 LEU A CA 1
ATOM 762 C C . LEU A 1 100 ? -9.098 -2.181 9.506 1.00 98.56 100 LEU A C 1
ATOM 764 O O . LEU A 1 100 ? -9.507 -1.829 8.402 1.00 98.56 100 LEU A O 1
ATOM 768 N N . VAL A 1 101 ? -7.923 -2.791 9.660 1.00 98.44 101 VAL A N 1
ATOM 769 C CA . VAL A 1 101 ? -7.068 -3.165 8.523 1.00 98.44 101 VAL A CA 1
ATOM 770 C C . VAL A 1 101 ? -6.847 -4.671 8.506 1.00 98.44 101 VAL A C 1
ATOM 772 O O . VAL A 1 101 ? -6.394 -5.254 9.491 1.00 98.44 101 VAL A O 1
ATOM 775 N N . VAL A 1 102 ? -7.159 -5.290 7.371 1.00 98.25 102 VAL A N 1
ATOM 776 C CA . VAL A 1 102 ? -6.931 -6.705 7.080 1.00 98.25 102 VAL A CA 1
ATOM 777 C C . VAL A 1 102 ? -5.909 -6.789 5.955 1.00 98.25 102 VAL A C 1
ATOM 779 O O . VAL A 1 102 ? -6.138 -6.276 4.858 1.00 98.25 102 VAL A O 1
ATOM 782 N N . LEU A 1 103 ? -4.777 -7.430 6.239 1.00 96.44 103 LEU A N 1
ATOM 783 C CA . LEU A 1 103 ? -3.786 -7.761 5.222 1.00 96.44 103 LEU A CA 1
ATOM 784 C C . LEU A 1 103 ? -4.122 -9.126 4.632 1.00 96.44 103 LEU A C 1
ATOM 786 O O . LEU A 1 103 ? -4.309 -10.091 5.375 1.00 96.44 103 LEU A O 1
ATOM 790 N N . ASP A 1 104 ? -4.199 -9.187 3.309 1.00 96.44 104 ASP A N 1
ATOM 791 C CA . ASP A 1 104 ? -4.278 -10.439 2.568 1.00 96.44 104 ASP A CA 1
ATOM 792 C C . ASP A 1 104 ? -2.894 -11.110 2.547 1.00 96.44 104 ASP A C 1
ATOM 794 O O . ASP A 1 104 ? -1.910 -10.485 2.145 1.00 96.44 104 ASP A O 1
ATOM 798 N N . ILE A 1 105 ? -2.806 -12.352 3.023 1.00 92.12 105 ILE A N 1
ATOM 799 C CA . ILE A 1 105 ? -1.555 -13.109 3.176 1.00 92.12 105 ILE A CA 1
ATOM 800 C C . ILE A 1 105 ? -1.747 -14.495 2.552 1.00 92.12 105 ILE A C 1
ATOM 802 O O . ILE A 1 105 ? -2.765 -15.143 2.808 1.00 92.12 105 ILE A O 1
ATOM 806 N N . VAL A 1 106 ? -0.752 -14.947 1.781 1.00 87.88 106 VAL A N 1
ATOM 807 C CA . VAL A 1 106 ? -0.689 -16.270 1.129 1.00 87.88 106 VAL A CA 1
ATOM 808 C C . VAL A 1 106 ? 0.458 -17.096 1.693 1.00 87.88 106 VAL A C 1
ATOM 810 O O . VAL A 1 106 ? 1.530 -16.506 1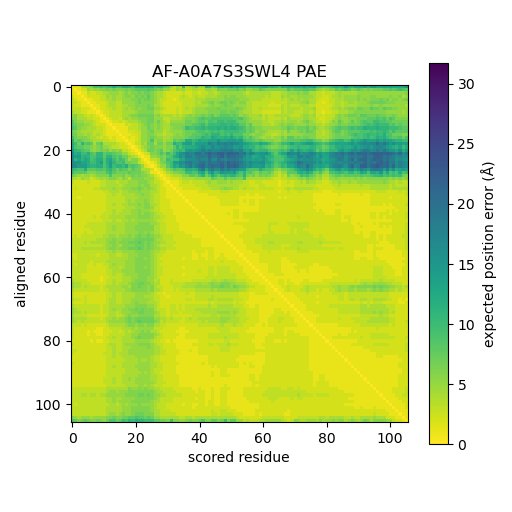.953 1.00 87.88 106 VAL A O 1
#

Solvent-accessible surface area (backbone atoms only — not comparable to full-atom values): 6027 Å² total; per-residue (Å²): 102,60,52,56,85,31,46,63,43,70,52,55,72,71,60,53,52,43,58,75,70,69,61,61,90,82,45,93,47,62,57,77,12,67,36,48,65,35,51,50,78,37,46,66,61,41,40,76,74,65,51,52,64,47,79,41,68,32,58,34,20,38,78,48,44,60,70,21,79,54,66,74,38,88,88,39,48,22,65,34,41,42,47,64,67,50,53,52,46,38,54,52,52,35,46,75,62,65,22,47,78,42,78,47,82,132

InterPro domains:
  IPR006047 Glycosyl hydrolase family 13, catalytic domain [PF00128] (30-106)
  IPR017853 Glycoside hydrol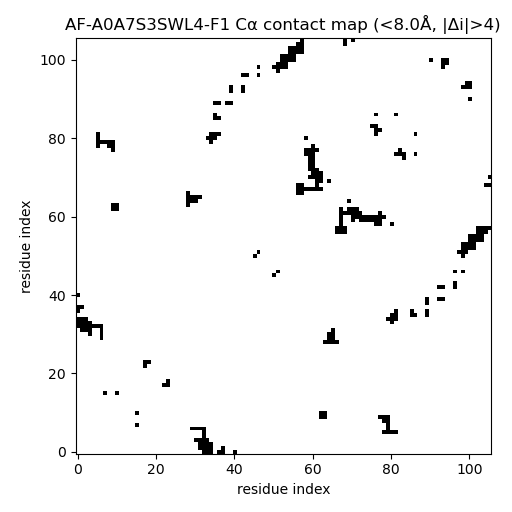ase superfamily [SSF51445] (29-106)

Sequence (106 aa):
NGDVATDALNLKQDEIEARASGDLSMMPNWRHGGDLQGIRERLGYLADLGVQALWVTPVLHHDGGYHGYCTVDPTQVDPGFGTAEELRSLVKEAHEHGMLVVLDIV

Mean predicted aligned error: 4.02 Å

Radius of gyration: 14.71 Å; Cα contacts (8 Å, |Δi|>4): 161; chains: 1; bounding box: 34×27×40 Å

Nearest PDB structures (foldseek):
  2ze0-assembly1_A  TM=9.504E-01  e=1.194E-05  Geobacillus sp. HTA-462
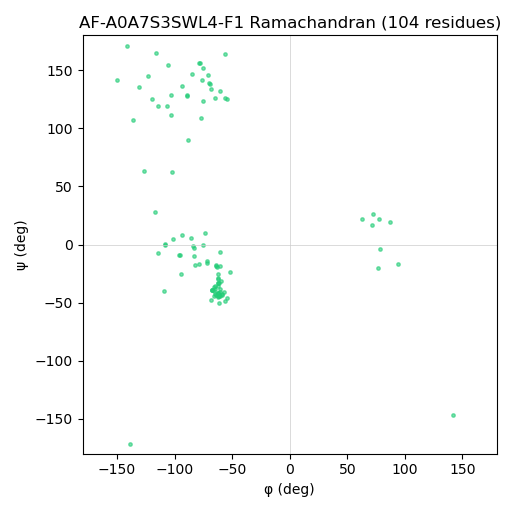  5brq-assembly4_D  TM=9.525E-01  e=3.011E-05  Bacillus licheniformis DSM 13 = ATCC 14580
  5brp-assembly1_A  TM=8.845E-01  e=1.117E-05  Bacillus licheniformis DSM 13 = ATCC 14580
  6lgg-assembly1_A  TM=9.586E-01  e=4.476E-05  Bombyx mori
  6lga-assembly1_B  TM=9.420E-01  e=3.436E-05  Bombyx mori

pLDDT: mean 91.39, std 9.37, range [62.28, 98.81]

Secondary structure (DSSP, 8-state):
---GGGTTTT--HHHHHHHHTT-GGG-TT---S--HHHHHTTHHHHHHTT--EEEEPP-EEESS-TT--SEEEEEEE-TTT--HHHHHHHHHHHHHTT-EEEE---